Protein AF-A0A1X1EN75-F1 (afdb_monomer)

Mean predicted aligned error: 5.46 Å

Nearest PDB structures (foldseek):
  2oxl-assembly1_B  TM=7.902E-01  e=4.413E-01  Escherichia coli
  3j9x-assembly1_A  TM=5.001E-01  e=1.805E+00  Sulfolobus islandicus rod-shaped virus 2
  8q3v-assembly1_E  TM=4.531E-01  e=6.094E+00  Methanothermobacter marburgensis

Secondary structure (DSSP, 8-state):
--HHHHHHHHHHHHHHHHHHHHHHHHHHHHHTT----HHHHHHHHHHHHHHHHHHHSS--HHHHHHHHHTTSPP-

Structure (mmCIF, N/CA/C/O backbone):
data_AF-A0A1X1EN75-F1
#
_entry.id   AF-A0A1X1EN75-F1
#
loop_
_atom_site.group_PDB
_atom_site.id
_atom_site.type_symbol
_atom_site.label_atom_id
_atom_site.label_alt_id
_atom_site.label_comp_id
_atom_site.label_asym_id
_atom_site.label_entity_id
_atom_site.label_seq_id
_atom_site.pdbx_PDB_ins_code
_atom_site.Cartn_x
_atom_site.Cartn_y
_atom_site.Cartn_z
_atom_site.occupancy
_atom_site.B_iso_or_equiv
_atom_site.auth_seq_id
_atom_site.auth_comp_id
_atom_site.auth_asym_id
_atom_site.auth_atom_id
_atom_site.pdbx_PDB_model_num
ATOM 1 N N . MET A 1 1 ? 17.195 4.229 -27.725 1.00 56.62 1 MET A N 1
ATOM 2 C CA . MET A 1 1 ? 16.852 4.422 -26.304 1.00 56.62 1 MET A CA 1
ATOM 3 C C . MET A 1 1 ? 17.956 3.776 -25.507 1.00 56.62 1 MET A C 1
ATOM 5 O O . MET A 1 1 ? 18.310 2.648 -25.821 1.00 56.62 1 MET A O 1
ATOM 9 N N . THR A 1 2 ? 18.602 4.539 -24.633 1.00 64.38 2 THR A N 1
ATOM 10 C CA . THR A 1 2 ? 19.731 4.074 -23.814 1.00 64.38 2 THR A CA 1
ATOM 11 C C . THR A 1 2 ? 19.206 3.429 -22.534 1.00 64.38 2 THR A C 1
ATOM 13 O O . THR A 1 2 ? 18.168 3.856 -22.038 1.00 64.38 2 THR A O 1
ATOM 16 N N . ASP A 1 3 ? 19.923 2.451 -21.976 1.00 67.06 3 ASP A N 1
ATOM 17 C CA . ASP A 1 3 ? 19.509 1.724 -20.760 1.00 67.06 3 ASP A CA 1
ATOM 18 C C . ASP A 1 3 ? 19.151 2.659 -19.586 1.00 67.06 3 ASP A C 1
ATOM 20 O O . ASP A 1 3 ? 18.164 2.439 -18.892 1.00 67.06 3 ASP A O 1
ATOM 24 N N . SER A 1 4 ? 19.854 3.791 -19.458 1.00 66.88 4 SER A N 1
ATOM 25 C CA . SER A 1 4 ? 19.577 4.829 -18.450 1.00 66.88 4 SER A CA 1
ATOM 26 C C . SER A 1 4 ? 18.196 5.498 -18.576 1.00 66.88 4 SER A C 1
ATOM 28 O O . SER A 1 4 ? 17.650 5.932 -17.569 1.00 66.88 4 SER A O 1
ATOM 30 N N . GLN A 1 5 ? 17.602 5.584 -19.772 1.00 67.69 5 GLN A N 1
ATOM 31 C CA . GLN A 1 5 ? 16.257 6.164 -19.931 1.00 67.69 5 GLN A CA 1
ATOM 32 C C . GLN A 1 5 ? 15.162 5.196 -19.460 1.00 67.69 5 GLN A C 1
ATOM 34 O O . GLN A 1 5 ? 14.141 5.637 -18.938 1.00 67.69 5 GLN A O 1
ATOM 39 N N . ASN A 1 6 ? 15.389 3.887 -19.606 1.00 72.56 6 ASN A N 1
ATOM 40 C CA . ASN A 1 6 ? 14.444 2.856 -19.178 1.00 72.56 6 ASN A CA 1
ATOM 41 C C . ASN A 1 6 ? 14.428 2.702 -17.647 1.00 72.56 6 ASN A C 1
ATOM 43 O O . ASN A 1 6 ? 13.369 2.478 -17.065 1.00 72.56 6 ASN A O 1
ATOM 47 N N . GLU A 1 7 ? 15.580 2.854 -16.987 1.00 73.62 7 GLU A N 1
ATOM 48 C CA . GLU A 1 7 ? 15.672 2.845 -15.520 1.00 73.62 7 GLU A CA 1
ATOM 49 C C . GLU A 1 7 ? 14.928 4.032 -14.891 1.00 73.62 7 GLU A C 1
ATOM 51 O O . GLU A 1 7 ? 14.152 3.845 -13.955 1.00 73.62 7 GLU A O 1
ATOM 56 N N . ASP A 1 8 ? 15.083 5.239 -15.442 1.00 74.50 8 ASP A N 1
ATOM 57 C CA . ASP A 1 8 ? 14.378 6.434 -14.958 1.00 74.50 8 ASP A CA 1
ATOM 58 C C . ASP A 1 8 ? 12.851 6.312 -15.092 1.00 74.50 8 ASP A C 1
ATOM 60 O O . ASP A 1 8 ? 12.098 6.777 -14.229 1.00 74.50 8 ASP A O 1
ATOM 64 N N . GLU A 1 9 ? 12.373 5.701 -16.178 1.00 78.75 9 GLU A N 1
ATOM 65 C CA . GLU A 1 9 ? 10.948 5.424 -16.378 1.00 78.75 9 GLU A CA 1
ATOM 66 C C . GLU A 1 9 ? 10.427 4.380 -15.386 1.00 78.75 9 GLU A C 1
ATOM 68 O O . GLU A 1 9 ? 9.358 4.584 -14.806 1.00 78.75 9 GLU A O 1
ATOM 73 N N . LEU A 1 10 ? 11.202 3.324 -15.121 1.00 78.00 10 LEU A N 1
ATOM 74 C CA . LEU A 1 10 ? 10.859 2.281 -14.153 1.00 78.00 10 LEU A CA 1
ATOM 75 C C . LEU A 1 10 ? 10.816 2.813 -12.711 1.00 78.00 10 LEU A C 1
ATOM 77 O O . LEU A 1 10 ? 9.915 2.483 -11.933 1.00 78.00 10 LEU A O 1
ATOM 81 N N . ILE A 1 11 ? 11.768 3.671 -12.340 1.00 77.81 11 ILE A N 1
ATOM 82 C CA . ILE A 1 11 ? 11.786 4.329 -11.027 1.00 77.81 11 ILE A CA 1
ATOM 83 C C . ILE A 1 11 ? 10.550 5.217 -10.879 1.00 77.81 11 ILE A C 1
ATOM 85 O O . ILE A 1 11 ? 9.851 5.145 -9.866 1.00 77.81 11 ILE A O 1
ATOM 89 N N . LYS A 1 12 ? 10.232 6.020 -11.904 1.00 79.56 12 LYS A N 1
ATOM 90 C CA . LYS A 1 12 ? 9.022 6.851 -11.896 1.00 79.56 12 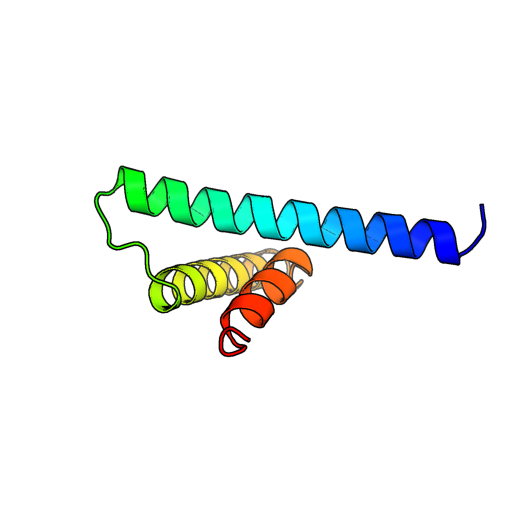LYS A CA 1
ATOM 91 C C . LYS A 1 12 ? 7.768 5.997 -11.771 1.00 79.56 12 LYS A C 1
ATOM 93 O O . LYS A 1 12 ? 6.920 6.334 -10.950 1.00 79.56 12 LYS A O 1
ATOM 98 N N . SER A 1 13 ? 7.636 4.909 -12.532 1.00 89.06 13 SER A N 1
ATOM 99 C CA . SER A 1 13 ? 6.454 4.043 -12.438 1.00 89.06 13 SER A CA 1
ATOM 100 C C . SER A 1 13 ? 6.314 3.420 -11.052 1.00 89.06 13 SER A C 1
ATOM 102 O O . SER A 1 13 ? 5.213 3.408 -10.508 1.00 89.06 13 SER A O 1
ATOM 104 N N . THR A 1 14 ? 7.425 2.989 -10.449 1.00 93.31 14 THR A N 1
ATOM 105 C CA . THR A 1 14 ? 7.442 2.408 -9.097 1.00 93.31 14 THR A CA 1
ATOM 106 C C . THR A 1 14 ? 7.000 3.432 -8.054 1.00 93.31 14 THR A C 1
ATOM 108 O O . THR A 1 14 ? 6.134 3.147 -7.230 1.00 93.31 14 THR A O 1
ATOM 111 N N . TYR A 1 15 ? 7.538 4.653 -8.123 1.00 93.44 15 TYR A N 1
ATOM 112 C CA . TYR A 1 15 ? 7.162 5.744 -7.226 1.00 93.44 15 TYR A CA 1
ATOM 113 C C . TYR A 1 15 ? 5.681 6.122 -7.362 1.00 93.44 15 TYR A C 1
ATOM 115 O O . TYR A 1 15 ? 4.970 6.232 -6.364 1.00 93.44 15 TYR A O 1
ATOM 123 N N . TRP A 1 16 ? 5.195 6.293 -8.596 1.00 96.06 16 TRP A N 1
ATOM 124 C CA . TRP A 1 16 ? 3.795 6.632 -8.853 1.00 96.06 16 TRP A CA 1
ATOM 125 C C . TRP A 1 16 ? 2.843 5.574 -8.305 1.00 96.06 16 TRP A C 1
ATOM 127 O O . TRP A 1 16 ? 1.844 5.916 -7.667 1.00 96.06 16 TRP A O 1
ATOM 137 N N . GLU A 1 17 ? 3.163 4.300 -8.518 1.00 96.56 17 GLU A N 1
ATOM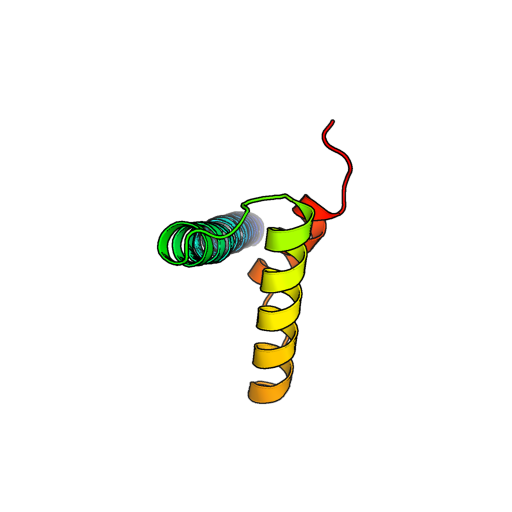 138 C CA . GLU A 1 17 ? 2.343 3.202 -8.029 1.00 96.56 17 GLU A CA 1
ATOM 139 C C . GLU A 1 17 ? 2.378 3.104 -6.499 1.00 96.56 17 GLU A C 1
ATOM 141 O O . GLU A 1 17 ? 1.333 2.950 -5.867 1.00 96.56 17 GLU A O 1
ATOM 146 N N . ALA A 1 18 ? 3.538 3.323 -5.876 1.00 96.88 18 ALA A N 1
ATOM 147 C CA . ALA A 1 18 ? 3.668 3.381 -4.423 1.00 96.88 18 ALA A CA 1
ATOM 148 C C . ALA A 1 18 ? 2.792 4.490 -3.815 1.00 96.88 18 ALA A C 1
ATOM 150 O O . ALA A 1 18 ? 2.059 4.260 -2.845 1.00 96.88 18 ALA A O 1
ATOM 151 N N . CYS A 1 19 ? 2.806 5.686 -4.415 1.00 96.81 19 CYS A N 1
ATOM 152 C CA . CYS A 1 19 ? 1.936 6.790 -4.016 1.00 96.81 19 CYS A CA 1
ATOM 153 C C . CYS A 1 19 ? 0.453 6.445 -4.197 1.00 96.81 19 CYS A C 1
ATOM 155 O O . CYS A 1 19 ? -0.353 6.745 -3.314 1.00 96.81 19 CYS A O 1
ATOM 157 N N . ARG A 1 20 ? 0.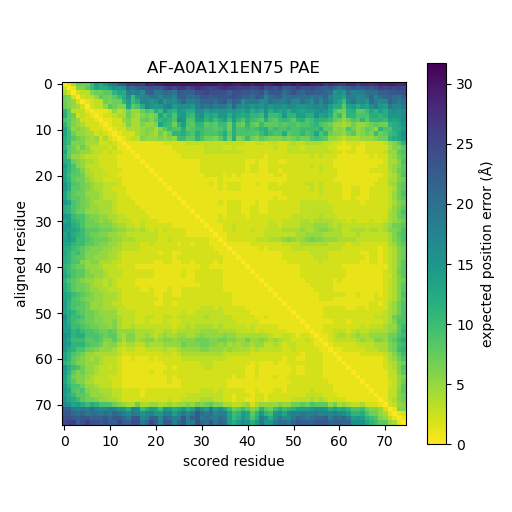085 5.795 -5.309 1.00 97.56 20 ARG A N 1
ATOM 158 C CA . ARG A 1 20 ? -1.296 5.371 -5.577 1.00 97.56 20 ARG A CA 1
ATOM 159 C C . ARG A 1 20 ? -1.791 4.390 -4.518 1.00 97.56 20 ARG A C 1
ATOM 161 O O . ARG A 1 20 ? -2.853 4.615 -3.940 1.00 97.56 20 ARG A O 1
ATOM 168 N N . LEU A 1 21 ? -1.024 3.338 -4.238 1.00 97.44 21 LEU A N 1
ATOM 169 C CA . LEU A 1 21 ? -1.377 2.297 -3.268 1.00 97.44 21 LEU A CA 1
ATOM 170 C C . LEU A 1 21 ? -1.489 2.868 -1.852 1.00 97.44 21 LEU A C 1
ATOM 172 O O . LEU A 1 21 ? -2.480 2.630 -1.164 1.00 97.44 21 LEU A O 1
ATOM 176 N N . THR A 1 22 ? -0.533 3.708 -1.454 1.00 97.94 22 THR A N 1
ATOM 177 C CA . THR A 1 22 ? -0.571 4.412 -0.165 1.00 97.94 22 THR A CA 1
ATOM 178 C C . THR A 1 22 ? -1.796 5.323 -0.064 1.00 97.94 22 THR A C 1
ATOM 180 O O . THR A 1 22 ? -2.507 5.312 0.939 1.00 97.94 22 THR A O 1
ATOM 183 N N . GLY A 1 23 ? -2.098 6.076 -1.126 1.00 97.94 23 GLY A N 1
ATOM 184 C CA . GLY A 1 23 ? -3.283 6.929 -1.195 1.00 97.94 23 GLY A CA 1
ATOM 185 C C . GLY A 1 23 ? -4.588 6.139 -1.078 1.00 97.94 23 GLY A C 1
ATOM 186 O O . GLY A 1 23 ? -5.497 6.567 -0.371 1.00 97.94 23 GLY A O 1
ATOM 187 N N . MET A 1 24 ? -4.675 4.963 -1.708 1.00 98.00 24 MET A N 1
ATOM 188 C CA . MET A 1 24 ? -5.835 4.076 -1.582 1.00 98.00 24 MET A CA 1
ATOM 189 C C . MET A 1 24 ? -6.027 3.570 -0.150 1.00 98.00 24 MET A C 1
ATOM 191 O O . MET A 1 24 ? -7.160 3.563 0.330 1.00 98.00 24 MET A O 1
ATOM 195 N N . VAL A 1 25 ? -4.945 3.207 0.548 1.00 97.69 25 VAL A N 1
ATOM 196 C CA . VAL A 1 25 ? -4.998 2.845 1.974 1.00 97.69 25 VAL A CA 1
ATOM 197 C C . VAL A 1 25 ? -5.539 4.016 2.795 1.00 97.69 25 VAL A C 1
ATOM 199 O O . VAL A 1 25 ? -6.531 3.854 3.501 1.00 97.69 25 VAL A O 1
ATOM 202 N N . CYS A 1 26 ? -4.975 5.218 2.639 1.00 98.00 26 CYS A N 1
ATOM 203 C CA . CYS A 1 26 ? -5.443 6.412 3.351 1.00 98.00 26 CYS A CA 1
ATOM 204 C C . CYS A 1 26 ? -6.932 6.702 3.105 1.00 98.00 26 CYS A C 1
ATOM 206 O O . CYS A 1 26 ? -7.671 6.980 4.048 1.00 98.00 26 CYS A O 1
ATOM 208 N N . LEU A 1 27 ? -7.385 6.620 1.850 1.00 98.25 27 LEU A N 1
ATOM 209 C CA . LEU A 1 27 ? -8.788 6.837 1.488 1.00 98.25 27 LEU A CA 1
ATOM 210 C C . LEU A 1 27 ? -9.710 5.776 2.095 1.00 98.25 27 LEU A C 1
ATOM 212 O O . LEU A 1 27 ? -10.781 6.120 2.590 1.00 98.25 27 LEU A O 1
ATOM 216 N N . SER A 1 28 ? -9.292 4.508 2.093 1.00 97.44 28 SER A N 1
ATOM 217 C CA . SER A 1 28 ? -10.046 3.417 2.715 1.00 97.44 28 SER A CA 1
ATOM 218 C C . SER A 1 28 ? -10.220 3.651 4.216 1.00 97.44 28 SER A C 1
ATOM 220 O O . SER A 1 28 ? -11.338 3.586 4.723 1.00 97.44 28 SER A O 1
ATOM 222 N N . LYS A 1 29 ? -9.136 3.995 4.923 1.00 97.19 29 LYS A N 1
ATOM 223 C CA . LYS A 1 29 ? -9.181 4.288 6.363 1.00 97.19 29 LYS A CA 1
ATOM 224 C C . LYS A 1 29 ? -10.056 5.502 6.673 1.00 97.19 29 LYS A C 1
ATOM 226 O O . LYS A 1 29 ? -10.924 5.423 7.539 1.00 97.19 29 LYS A O 1
ATOM 231 N N . ALA A 1 30 ? -9.896 6.593 5.918 1.00 97.31 30 ALA A N 1
ATOM 232 C CA . ALA A 1 30 ? -10.735 7.785 6.053 1.00 97.31 30 ALA A CA 1
ATOM 233 C C . ALA A 1 30 ? -12.224 7.460 5.865 1.00 97.31 30 ALA A C 1
ATOM 235 O O . ALA A 1 30 ? -13.060 7.909 6.647 1.00 97.31 30 ALA A O 1
ATOM 236 N N . GLY A 1 31 ? -12.554 6.659 4.845 1.00 98.06 31 GLY A N 1
ATOM 237 C CA . GLY A 1 31 ? -13.923 6.224 4.564 1.00 98.06 31 GLY A CA 1
ATOM 238 C C . GLY A 1 31 ? -14.541 5.399 5.696 1.00 98.06 31 GLY A C 1
ATOM 239 O O . GLY A 1 31 ? -15.743 5.497 5.931 1.00 98.06 31 GLY A O 1
ATOM 240 N N . ASN A 1 32 ? -13.716 4.652 6.432 1.00 96.81 32 ASN A N 1
ATOM 241 C CA . ASN A 1 32 ? -14.127 3.858 7.590 1.00 96.81 32 ASN A CA 1
ATOM 242 C C . ASN A 1 32 ? -14.124 4.647 8.914 1.00 96.81 32 ASN A C 1
ATOM 244 O O . ASN A 1 32 ? -14.515 4.102 9.946 1.00 96.81 32 ASN A O 1
ATOM 248 N N . GLY A 1 33 ? -13.694 5.914 8.911 1.00 96.94 33 GLY A N 1
ATOM 249 C CA . GLY A 1 33 ? -13.526 6.709 10.132 1.00 96.94 33 GLY A CA 1
ATOM 250 C C . GLY A 1 33 ? -12.372 6.232 11.023 1.00 96.94 33 GLY A C 1
ATOM 251 O O . GLY A 1 33 ? -12.389 6.475 12.228 1.00 96.94 33 GLY A O 1
ATOM 252 N N . GLU A 1 34 ? -11.394 5.532 10.447 1.00 96.56 34 GLU A N 1
ATOM 253 C CA . GLU A 1 34 ? -10.224 5.013 11.154 1.00 96.56 34 GLU A CA 1
ATOM 254 C C . GLU A 1 34 ? -9.122 6.070 11.294 1.00 96.56 34 GLU A C 1
ATOM 256 O O . GLU A 1 34 ? -9.030 7.027 10.520 1.00 96.56 34 GLU A O 1
ATOM 261 N N . GLU A 1 35 ? -8.242 5.871 12.276 1.00 93.88 35 GLU A N 1
ATOM 262 C CA . GLU A 1 35 ? -7.046 6.691 12.442 1.00 93.88 35 GLU A CA 1
ATOM 263 C C . GLU A 1 35 ? -6.096 6.525 11.249 1.00 93.88 35 GLU A C 1
ATOM 265 O O . GLU A 1 35 ? -5.789 5.412 10.819 1.00 93.88 35 GLU A O 1
ATOM 270 N N . ILE A 1 36 ? -5.589 7.648 10.740 1.00 96.06 36 ILE A N 1
ATOM 271 C CA . ILE A 1 36 ? -4.538 7.669 9.725 1.00 96.06 36 ILE A CA 1
ATOM 272 C C . ILE A 1 36 ? -3.238 8.070 10.411 1.00 96.06 36 ILE A C 1
ATOM 274 O O . ILE A 1 36 ? -2.966 9.252 10.621 1.00 96.06 36 ILE A O 1
ATOM 278 N N . SER A 1 37 ? -2.434 7.068 10.750 1.00 95.12 37 SER A N 1
ATOM 279 C CA . SER A 1 37 ? -1.084 7.231 11.284 1.00 95.12 37 SER A CA 1
ATOM 280 C C . SER A 1 37 ? -0.073 6.504 10.401 1.00 95.12 37 SER A C 1
ATOM 282 O O . SER A 1 37 ? -0.418 5.606 9.628 1.00 95.12 37 SER A O 1
ATOM 284 N N . ARG A 1 38 ? 1.202 6.884 10.515 1.00 94.38 38 ARG A N 1
ATOM 285 C CA . ARG A 1 38 ? 2.300 6.228 9.796 1.00 94.38 38 ARG A CA 1
ATOM 286 C C . ARG A 1 38 ? 2.334 4.724 10.085 1.00 94.38 38 ARG A C 1
ATOM 288 O O . ARG A 1 38 ? 2.538 3.921 9.177 1.00 94.38 38 ARG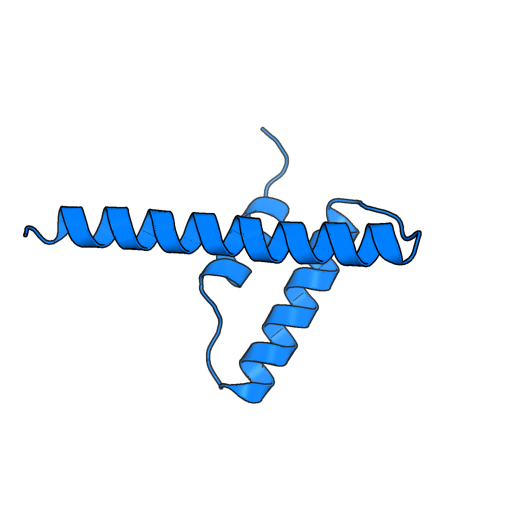 A O 1
ATOM 295 N N . GLU A 1 39 ? 2.140 4.349 11.344 1.00 94.12 39 GLU A N 1
ATOM 296 C CA . GLU A 1 39 ? 2.131 2.969 11.817 1.00 94.12 39 GLU A CA 1
ATOM 297 C C . GLU A 1 39 ? 0.985 2.165 11.199 1.00 94.12 39 GLU A C 1
ATOM 299 O O . GLU A 1 39 ? 1.220 1.053 10.721 1.00 94.12 39 GLU A O 1
ATOM 304 N N . GLU A 1 40 ? -0.219 2.737 11.158 1.00 96.31 40 GLU A N 1
ATOM 305 C CA . GLU A 1 40 ? -1.398 2.086 10.585 1.00 96.31 40 GLU A CA 1
ATOM 306 C C . GLU A 1 40 ? -1.284 1.936 9.063 1.00 96.31 40 GLU A C 1
ATOM 308 O O . GLU A 1 40 ? -1.506 0.847 8.537 1.00 96.31 40 GLU A O 1
ATOM 313 N N . ILE A 1 41 ? -0.830 2.975 8.351 1.00 97.19 41 ILE A N 1
ATOM 314 C CA . ILE A 1 41 ? -0.594 2.892 6.900 1.00 97.19 41 ILE A CA 1
ATOM 315 C C . ILE A 1 41 ? 0.439 1.800 6.592 1.00 97.19 41 ILE A C 1
ATOM 317 O O . ILE A 1 41 ? 0.227 0.965 5.712 1.00 97.19 41 ILE A O 1
ATOM 321 N N . LYS A 1 42 ? 1.551 1.763 7.338 1.00 96.62 42 LYS A N 1
ATOM 322 C CA . LYS A 1 42 ? 2.591 0.738 7.168 1.00 96.62 42 LYS A CA 1
ATOM 323 C C . LYS A 1 42 ? 2.039 -0.669 7.400 1.00 96.62 42 LYS A C 1
ATOM 325 O O . LYS A 1 42 ? 2.387 -1.593 6.666 1.00 96.62 42 LYS A O 1
ATOM 330 N N . ARG A 1 43 ? 1.200 -0.848 8.423 1.00 96.38 43 ARG A N 1
ATOM 331 C CA . ARG A 1 43 ? 0.561 -2.132 8.731 1.00 96.38 43 ARG A CA 1
ATOM 332 C C . ARG A 1 43 ? -0.324 -2.602 7.578 1.00 96.38 43 ARG A C 1
ATOM 334 O O . ARG A 1 43 ? -0.204 -3.757 7.176 1.00 96.38 43 ARG A O 1
ATOM 341 N N . ASP A 1 44 ? -1.161 -1.724 7.043 1.00 97.56 44 ASP A N 1
ATOM 342 C CA . ASP A 1 44 ? -2.102 -2.070 5.976 1.00 97.56 44 ASP A CA 1
ATOM 343 C C . ASP A 1 44 ? -1.373 -2.380 4.657 1.00 97.56 44 ASP A C 1
ATOM 345 O O . ASP A 1 44 ? -1.697 -3.360 3.986 1.00 97.56 44 ASP A O 1
ATOM 349 N N . LEU A 1 45 ? -0.306 -1.641 4.334 1.00 97.88 45 LEU A N 1
ATOM 350 C CA . LEU A 1 45 ? 0.558 -1.951 3.188 1.00 97.88 45 LEU A CA 1
ATOM 351 C C . LEU A 1 45 ? 1.286 -3.299 3.343 1.00 97.88 45 LEU A C 1
ATOM 353 O O . LEU A 1 45 ? 1.376 -4.061 2.381 1.00 97.88 45 LEU A O 1
ATOM 357 N N . LEU A 1 46 ? 1.762 -3.639 4.548 1.00 97.44 46 LEU A N 1
ATOM 358 C CA . LEU A 1 46 ? 2.364 -4.951 4.829 1.00 97.44 46 LEU A CA 1
ATOM 359 C C . LEU A 1 46 ? 1.360 -6.099 4.662 1.00 97.44 46 LEU A C 1
ATOM 361 O O . LEU A 1 46 ? 1.733 -7.175 4.191 1.00 97.44 46 LEU A O 1
ATOM 365 N N . LEU A 1 47 ? 0.103 -5.895 5.064 1.00 97.31 47 LEU A N 1
ATOM 366 C CA . LEU A 1 47 ? -0.962 -6.878 4.859 1.00 97.31 47 LEU A CA 1
ATOM 367 C C . LEU A 1 47 ? -1.251 -7.063 3.369 1.00 97.31 47 LEU A C 1
ATOM 369 O O . LEU A 1 47 ? -1.286 -8.200 2.902 1.00 97.31 47 LEU A O 1
ATOM 373 N N . LEU A 1 48 ? -1.355 -5.965 2.619 1.00 96.62 48 LEU A N 1
ATOM 374 C CA . LEU A 1 48 ? -1.560 -5.999 1.174 1.00 96.62 48 LEU A CA 1
ATOM 375 C C . LEU A 1 48 ? -0.425 -6.743 0.450 1.00 96.62 48 LEU A C 1
ATOM 377 O O . LEU A 1 48 ? -0.696 -7.605 -0.385 1.00 96.62 48 LEU A O 1
ATOM 381 N N . LEU A 1 49 ? 0.833 -6.484 0.824 1.00 96.62 49 LEU A N 1
ATOM 382 C CA . LEU A 1 49 ? 1.994 -7.189 0.273 1.00 96.62 49 LEU A CA 1
ATOM 383 C C . LEU A 1 49 ? 1.930 -8.695 0.559 1.00 96.62 49 LEU A C 1
ATOM 385 O O . LEU A 1 49 ? 2.141 -9.505 -0.339 1.00 96.62 49 LEU A O 1
ATOM 389 N N . ARG A 1 50 ? 1.596 -9.092 1.795 1.00 96.94 50 ARG A N 1
ATOM 390 C CA . ARG A 1 50 ? 1.445 -10.513 2.154 1.00 96.94 50 ARG A CA 1
ATOM 391 C C . ARG A 1 50 ? 0.349 -11.190 1.340 1.00 96.94 50 ARG A C 1
ATOM 393 O O . ARG A 1 50 ? 0.545 -12.303 0.865 1.00 96.94 50 ARG A O 1
ATOM 400 N N . GLU A 1 51 ? -0.800 -10.538 1.183 1.00 96.19 51 GLU A N 1
ATOM 401 C CA . GLU A 1 51 ? -1.901 -11.080 0.388 1.00 96.19 51 GLU A CA 1
ATOM 402 C C . GLU A 1 51 ? -1.534 -11.241 -1.085 1.00 96.19 51 GLU A C 1
ATOM 404 O O . GLU A 1 51 ? -1.919 -12.233 -1.703 1.00 96.19 51 GLU A O 1
ATOM 409 N N . GLN A 1 52 ? -0.806 -10.280 -1.648 1.00 95.25 52 GLN A N 1
ATOM 410 C CA . GLN A 1 52 ? -0.349 -10.342 -3.029 1.00 95.25 52 GLN A CA 1
ATOM 411 C C . GLN A 1 52 ? 0.683 -11.458 -3.234 1.00 95.25 52 GLN A C 1
ATOM 413 O O . GLN A 1 52 ? 0.513 -12.263 -4.151 1.00 95.25 52 GLN A O 1
ATOM 418 N N . VAL A 1 53 ? 1.695 -11.560 -2.367 1.00 96.69 53 VAL A N 1
ATOM 419 C CA . VAL A 1 53 ? 2.699 -12.637 -2.426 1.00 96.69 53 VAL A CA 1
ATOM 420 C C . VAL A 1 53 ? 2.016 -13.998 -2.333 1.00 96.69 53 VAL A C 1
ATOM 422 O O . VAL A 1 53 ? 2.264 -14.860 -3.162 1.00 96.69 53 VAL A O 1
ATOM 425 N N . ASN A 1 54 ? 1.058 -14.170 -1.419 1.00 96.75 54 ASN A N 1
ATOM 426 C CA . ASN A 1 54 ? 0.305 -15.424 -1.301 1.00 96.75 54 ASN A CA 1
ATOM 427 C C . ASN A 1 54 ? -0.513 -15.785 -2.558 1.00 96.75 54 ASN A C 1
ATOM 429 O O . ASN A 1 54 ? -0.888 -16.943 -2.725 1.00 96.75 54 ASN A O 1
ATOM 433 N N . LYS A 1 55 ? -0.861 -14.806 -3.403 1.00 95.00 55 LYS A N 1
ATOM 434 C CA . LYS A 1 55 ? -1.650 -15.009 -4.631 1.00 95.00 55 LYS A CA 1
ATOM 435 C C . LYS A 1 55 ? -0.789 -15.196 -5.877 1.00 95.00 55 LYS A C 1
ATOM 437 O O . LYS A 1 55 ? -1.258 -15.809 -6.831 1.00 95.00 55 LYS A O 1
ATOM 442 N N . THR A 1 56 ? 0.400 -14.603 -5.898 1.00 94.19 56 THR A N 1
ATOM 443 C CA . THR A 1 56 ? 1.211 -14.445 -7.116 1.00 94.19 56 THR A CA 1
ATOM 444 C C . THR A 1 56 ? 2.609 -15.044 -7.006 1.00 94.19 56 THR A C 1
ATOM 446 O O . THR A 1 56 ? 3.289 -15.122 -8.018 1.00 94.19 56 THR A O 1
ATOM 449 N N . ASP A 1 57 ? 3.035 -15.457 -5.807 1.00 92.75 57 ASP A N 1
ATOM 450 C CA . ASP A 1 57 ? 4.416 -15.829 -5.461 1.00 92.75 57 ASP A CA 1
ATOM 451 C C . ASP A 1 57 ? 5.463 -14.729 -5.753 1.00 92.75 57 ASP A C 1
ATOM 453 O O . ASP A 1 57 ? 6.668 -14.960 -5.654 1.00 92.75 57 ASP A O 1
ATOM 457 N N . GLU A 1 58 ? 5.015 -13.502 -6.040 1.00 93.38 58 GLU A N 1
ATOM 458 C CA . GLU A 1 58 ? 5.850 -12.345 -6.357 1.00 93.38 58 GLU A CA 1
ATOM 459 C C . GLU A 1 58 ? 5.525 -11.170 -5.428 1.00 93.38 58 GLU A C 1
ATOM 461 O O . GLU A 1 58 ? 4.381 -10.953 -5.021 1.00 93.38 58 GLU A O 1
ATOM 466 N N 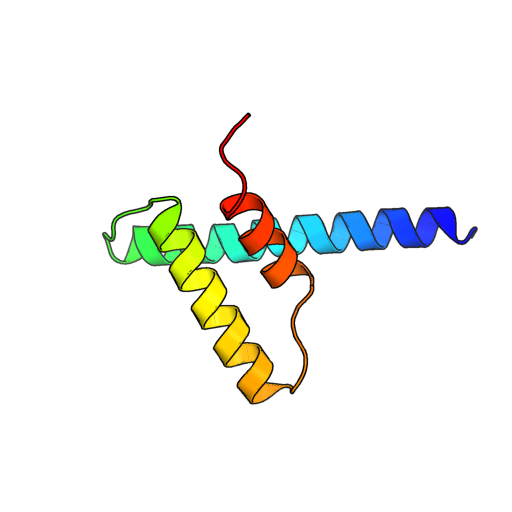. ALA A 1 59 ? 6.552 -10.395 -5.080 1.00 91.50 59 ALA A N 1
ATOM 467 C CA . ALA A 1 59 ? 6.411 -9.192 -4.271 1.00 91.50 59 ALA A CA 1
ATOM 468 C C . ALA A 1 59 ? 6.371 -7.956 -5.178 1.00 91.50 59 ALA A C 1
ATOM 470 O O . ALA A 1 59 ? 7.293 -7.759 -5.964 1.00 91.50 59 ALA A O 1
ATOM 471 N N . GLU A 1 60 ? 5.333 -7.119 -5.065 1.00 94.56 60 GLU A N 1
ATOM 472 C CA . GLU A 1 60 ? 5.221 -5.875 -5.842 1.00 94.56 60 GLU A CA 1
ATOM 473 C C . GLU A 1 60 ? 6.280 -4.856 -5.389 1.00 94.56 60 GLU A C 1
ATOM 475 O O . GLU A 1 60 ? 6.227 -4.402 -4.235 1.00 94.56 60 GLU A O 1
ATOM 480 N N . PRO A 1 61 ? 7.213 -4.444 -6.271 1.00 94.69 61 PRO A N 1
ATOM 481 C CA . PRO A 1 61 ? 8.233 -3.454 -5.937 1.00 94.69 61 PRO A CA 1
ATOM 482 C C . PRO A 1 61 ? 7.661 -2.141 -5.394 1.00 94.69 61 PRO A C 1
ATOM 484 O O . PRO A 1 61 ? 8.227 -1.569 -4.463 1.00 94.69 61 PRO A O 1
ATOM 487 N N . ALA A 1 62 ? 6.517 -1.681 -5.908 1.00 95.88 62 ALA A N 1
ATOM 488 C CA . ALA A 1 62 ? 5.879 -0.458 -5.428 1.00 95.88 62 ALA A CA 1
ATOM 489 C C . ALA A 1 62 ? 5.391 -0.559 -3.969 1.00 95.88 62 ALA A C 1
ATOM 491 O O . ALA A 1 62 ? 5.484 0.415 -3.218 1.00 95.88 62 ALA A O 1
ATOM 492 N N . LEU A 1 63 ? 4.910 -1.732 -3.537 1.00 96.50 63 LEU A N 1
ATOM 493 C CA . LEU A 1 63 ? 4.520 -1.963 -2.142 1.00 96.50 63 LEU A CA 1
ATOM 494 C C . LEU A 1 63 ? 5.733 -2.004 -1.221 1.00 96.50 63 LEU A C 1
ATOM 496 O O . LEU A 1 63 ? 5.697 -1.388 -0.157 1.00 96.50 63 LEU A O 1
ATOM 500 N N . ILE A 1 64 ? 6.800 -2.695 -1.634 1.00 96.12 64 ILE A N 1
ATOM 501 C CA . ILE A 1 64 ? 8.060 -2.730 -0.880 1.00 96.12 64 ILE A CA 1
ATOM 502 C C . ILE A 1 64 ? 8.573 -1.304 -0.684 1.00 96.12 64 ILE A C 1
ATOM 504 O O . ILE A 1 64 ? 8.777 -0.879 0.452 1.00 96.12 64 ILE A O 1
ATOM 508 N N . PHE A 1 65 ? 8.679 -0.543 -1.775 1.00 95.25 65 PHE A N 1
ATOM 509 C CA . PHE A 1 65 ? 9.149 0.835 -1.743 1.00 95.25 65 PHE A CA 1
ATOM 510 C C . PHE A 1 65 ? 8.306 1.705 -0.798 1.00 95.25 65 PHE A C 1
ATOM 512 O O . PHE A 1 65 ? 8.854 2.398 0.057 1.00 95.25 65 PHE A O 1
ATOM 519 N N . ALA A 1 66 ? 6.971 1.643 -0.886 1.00 96.00 66 ALA A N 1
ATOM 520 C CA . ALA A 1 66 ? 6.087 2.404 -0.000 1.00 96.00 66 ALA A CA 1
ATOM 521 C C . ALA A 1 66 ? 6.305 2.068 1.487 1.00 96.00 66 ALA A C 1
ATOM 523 O O . ALA A 1 66 ? 6.335 2.964 2.332 1.00 96.00 66 ALA A O 1
ATOM 524 N N . ILE A 1 67 ? 6.478 0.784 1.816 1.00 96.19 67 ILE A N 1
ATOM 525 C CA . ILE A 1 67 ? 6.724 0.324 3.188 1.00 96.19 67 ILE A CA 1
ATOM 526 C C . ILE A 1 67 ? 8.072 0.841 3.697 1.00 96.19 67 ILE A C 1
ATOM 528 O O . ILE A 1 67 ? 8.137 1.340 4.821 1.00 96.19 67 ILE A O 1
ATOM 532 N N . GLU A 1 68 ? 9.126 0.762 2.884 1.00 94.31 68 GLU A N 1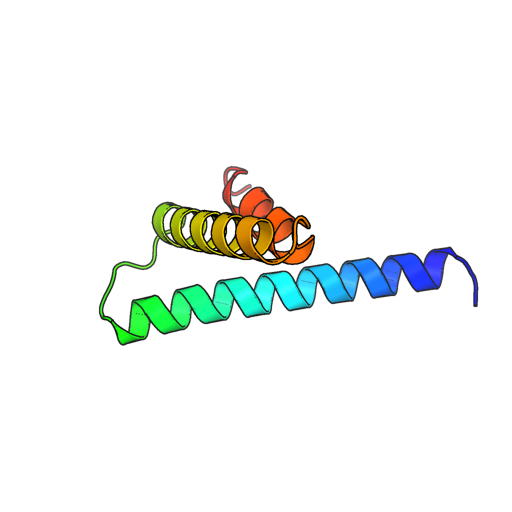
ATOM 533 C CA . GLU A 1 68 ? 10.469 1.237 3.236 1.00 94.31 68 GLU A CA 1
ATOM 534 C C . GLU A 1 68 ? 10.479 2.739 3.543 1.00 94.31 68 GLU A C 1
ATOM 536 O O . GLU A 1 68 ? 11.012 3.149 4.577 1.00 94.31 68 GLU A O 1
ATOM 541 N N . GLN A 1 69 ? 9.786 3.554 2.738 1.00 92.44 69 GLN A N 1
ATOM 542 C CA . GLN A 1 69 ? 9.627 4.991 3.007 1.00 92.44 69 GLN A CA 1
ATOM 543 C C . GLN A 1 69 ? 8.9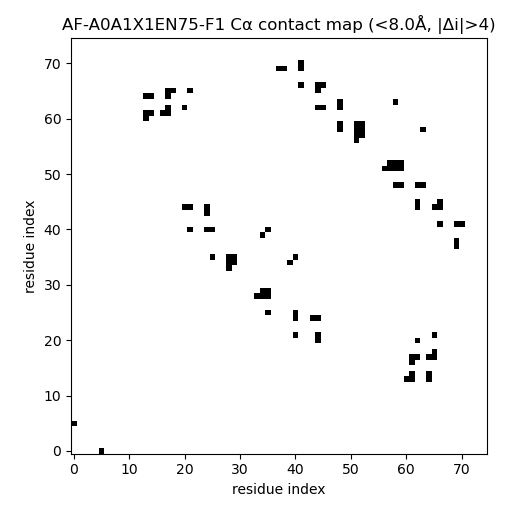37 5.273 4.354 1.00 92.44 69 GLN A C 1
ATOM 545 O O . GLN A 1 69 ? 9.179 6.300 4.985 1.00 92.44 69 GLN A O 1
ATOM 550 N N . LEU A 1 70 ? 8.096 4.353 4.835 1.00 92.06 70 LEU A N 1
ATOM 551 C CA . LEU A 1 70 ? 7.440 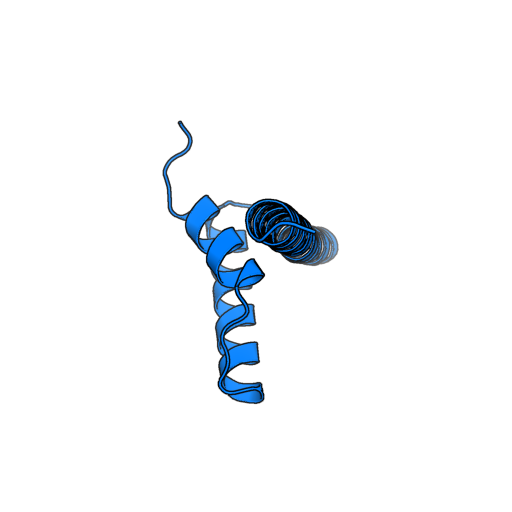4.442 6.141 1.00 92.06 70 LEU A CA 1
ATOM 552 C C . LEU A 1 70 ? 8.242 3.767 7.261 1.00 92.06 70 LEU A C 1
ATOM 554 O O . LEU A 1 70 ? 7.806 3.794 8.417 1.00 92.06 70 LEU A O 1
ATOM 558 N N . MET A 1 71 ? 9.400 3.168 6.983 1.00 86.62 71 MET A N 1
ATOM 559 C CA . MET A 1 71 ? 10.307 2.599 7.986 1.00 86.62 71 MET A CA 1
ATOM 560 C C . MET A 1 71 ? 11.393 3.583 8.420 1.00 86.62 71 MET A C 1
ATOM 562 O O . MET A 1 71 ? 11.780 3.558 9.588 1.00 86.62 71 MET A O 1
ATOM 566 N N . GLU A 1 72 ? 11.803 4.508 7.556 1.00 72.81 72 GLU A N 1
ATOM 567 C CA . GLU A 1 72 ? 12.798 5.521 7.918 1.00 72.81 72 GLU A CA 1
ATOM 568 C C . GLU A 1 72 ? 12.188 6.639 8.780 1.00 72.81 72 GLU A C 1
ATOM 570 O O . GLU A 1 72 ? 11.062 7.075 8.523 1.00 72.81 72 GLU A O 1
ATOM 575 N N . PRO A 1 73 ? 12.828 7.073 9.881 1.00 57.66 73 PRO A N 1
ATOM 576 C CA . PRO A 1 73 ? 12.365 8.252 10.609 1.00 57.66 73 PRO A CA 1
ATOM 577 C C . PRO A 1 73 ? 12.331 9.463 9.659 1.00 57.66 73 PRO A C 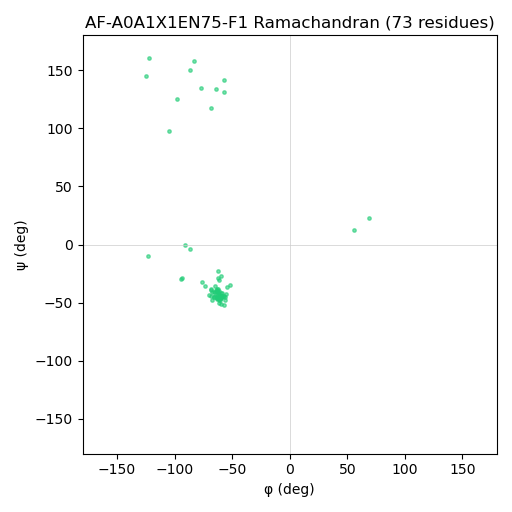1
ATOM 579 O O . PRO A 1 73 ? 13.216 9.568 8.811 1.00 57.66 73 PRO A O 1
ATOM 582 N N . PRO A 1 74 ? 11.329 10.360 9.761 1.00 58.06 74 PRO A N 1
ATOM 583 C CA . PRO A 1 74 ? 11.323 11.567 8.943 1.00 58.06 74 PRO A CA 1
ATOM 584 C C . PRO A 1 74 ? 12.620 12.349 9.196 1.00 58.06 74 PRO A C 1
ATOM 586 O O . PRO A 1 74 ? 13.005 12.515 10.357 1.00 58.06 74 PRO A O 1
ATOM 589 N N . LEU A 1 75 ? 13.288 12.757 8.110 1.00 55.34 75 LEU A N 1
ATOM 590 C CA . LEU A 1 75 ? 14.462 13.638 8.137 1.00 55.34 75 LEU A CA 1
ATOM 591 C C . LEU A 1 75 ? 14.150 14.964 8.842 1.00 55.34 75 LEU A C 1
ATOM 593 O O . LEU A 1 75 ? 13.041 15.505 8.617 1.00 55.34 75 LEU A O 1
#

Solvent-accessible surface area (backbone atoms only — not comparable to full-atom values): 4328 Å² total; per-residue (Å²): 137,59,73,72,61,56,51,56,50,51,53,49,52,35,51,52,46,18,52,50,54,52,48,51,52,53,51,52,34,55,75,71,73,45,82,89,44,70,68,53,54,39,50,53,49,52,50,51,46,52,55,42,26,76,74,66,81,46,76,62,66,26,55,53,52,44,43,51,68,61,66,54,78,85,130

Organism: Pantoea cypripedii (NCBI:txid55209)

Radius of gyration: 14.04 Å; Cα contacts (8 Å, |Δi|>4): 51; chains: 1; bounding box: 34×30×39 Å

Foldseek 3Di:
DDPVVVVVVVVVVLQVVLVVLLVVQVVVCVVVVHDDDLVSSLVVLVVVQVVVCVVPVDGRSSSVVNNVVSVDDDD

pLDDT: mean 89.99, std 11.81, range [55.34, 98.25]

Sequence (75 aa):
MTDSQNEDELIKSTYWEACRLTGMVCLSKAGNGEEISREEIKRDLLLLLREQVNKTDEAEPALIFAIEQLMEPPL